Protein AF-A0A2D7REJ8-F1 (afdb_monomer_lite)

Radius of gyration: 21.19 Å; chains: 1; bounding box: 61×36×65 Å

Foldseek 3Di:
DDPPDFDDQKDKAWFLQFDWDQDPVGDIAAEGESADNDCVLDDPVQWDQDPPHSYIYGVLVVVLQVQWDWDFDDDVPTGTIIMTGHPDGDPVSVVSVVVNVVSVVVSVVVSVVVPPVVVVVVVVVVVVVVVVPPPPDDDD

pLDDT: mean 82.46, std 16.21, range [37.06, 96.88]

Secondary structure (DSSP, 8-state):
---PPPPPSEEEEE-S---EEE-TTS-EEEEE-SS-SSGGGS-GGGEEEPTTSSEEEEHHHHHHHTTSEEEEEEETTEEEEEEEE----HHHHHHHHHHHHHHHHHHHHHHHHT--HHHHHHHHHHHHHHTTSSSS----

Structure (mmCIF, N/CA/C/O backbone):
data_AF-A0A2D7REJ8-F1
#
_entry.id   AF-A0A2D7REJ8-F1
#
loop_
_atom_site.group_PDB
_atom_site.id
_atom_site.type_symbol
_atom_site.label_atom_id
_atom_site.label_alt_id
_atom_site.label_comp_id
_atom_site.label_asym_id
_atom_site.label_entity_id
_atom_site.label_seq_id
_atom_site.pdbx_PDB_ins_code
_atom_site.Cartn_x
_atom_site.Cartn_y
_atom_site.Cartn_z
_atom_site.occupancy
_atom_site.B_iso_or_equiv
_atom_site.auth_seq_id
_atom_site.auth_comp_id
_atom_site.auth_asym_id
_atom_site.auth_atom_id
_atom_site.pdbx_PDB_model_num
ATOM 1 N N . MET A 1 1 ? -9.411 22.015 28.332 1.00 40.06 1 MET A N 1
ATOM 2 C CA . MET A 1 1 ? -9.776 20.655 27.881 1.00 40.06 1 MET A CA 1
ATOM 3 C C . MET A 1 1 ? -9.485 20.575 26.395 1.00 40.06 1 MET A C 1
ATOM 5 O O . MET A 1 1 ? -10.169 21.226 25.615 1.00 40.06 1 MET A O 1
ATOM 9 N N . SER A 1 2 ? -8.405 19.897 26.018 1.00 43.91 2 SER A N 1
ATOM 10 C CA . SER A 1 2 ? -8.043 19.696 24.614 1.00 43.91 2 SER A CA 1
ATOM 11 C C . SER A 1 2 ? -9.043 18.721 24.000 1.00 43.91 2 SER A C 1
ATOM 13 O O . SER A 1 2 ? -9.257 17.651 24.559 1.00 43.91 2 SER A O 1
ATOM 15 N N . LYS A 1 3 ? -9.697 19.099 22.898 1.00 48.62 3 LYS A N 1
ATOM 16 C CA . LYS A 1 3 ? -10.532 18.170 22.131 1.00 48.62 3 LYS A CA 1
ATOM 17 C C . LYS A 1 3 ? -9.603 17.095 21.569 1.00 48.62 3 LYS A C 1
ATOM 19 O O . LYS A 1 3 ? -8.799 17.404 20.692 1.00 48.62 3 LYS A O 1
ATOM 24 N N . GLU A 1 4 ? -9.663 15.878 22.100 1.00 56.25 4 GLU A N 1
ATOM 25 C CA . GLU A 1 4 ? -9.011 14.740 21.457 1.00 56.25 4 GLU A CA 1
ATOM 26 C C . GLU A 1 4 ? -9.648 14.574 20.077 1.00 56.25 4 GLU A C 1
ATOM 28 O O . GLU A 1 4 ? -10.864 14.424 19.942 1.00 56.25 4 GLU A O 1
ATOM 33 N N . ALA A 1 5 ? -8.836 14.738 19.035 1.00 63.72 5 ALA A N 1
ATOM 34 C CA . ALA A 1 5 ? -9.297 14.611 17.666 1.00 63.72 5 ALA A CA 1
ATOM 35 C C . ALA A 1 5 ? -9.669 13.146 17.421 1.00 63.72 5 ALA A C 1
ATOM 37 O O . ALA A 1 5 ? -8.807 12.269 17.479 1.00 63.72 5 ALA A O 1
ATOM 38 N N . VAL A 1 6 ? -10.949 12.890 17.150 1.00 66.75 6 VAL A N 1
ATOM 39 C CA . VAL A 1 6 ? -11.415 11.563 16.743 1.00 66.75 6 VAL A CA 1
ATOM 40 C C . VAL A 1 6 ? -10.747 11.226 15.405 1.00 66.75 6 VAL A C 1
ATOM 42 O O . VAL A 1 6 ? -10.819 12.040 14.476 1.00 66.75 6 VAL A O 1
ATOM 45 N N . PRO A 1 7 ? -10.060 10.077 15.286 1.00 73.88 7 PRO A N 1
ATOM 46 C CA . PRO A 1 7 ? -9.410 9.703 14.040 1.00 73.88 7 PRO A CA 1
ATOM 47 C C . PRO A 1 7 ? -10.451 9.482 12.931 1.00 73.88 7 PRO A C 1
ATOM 49 O O . PRO A 1 7 ? -11.569 9.044 13.210 1.00 73.88 7 PRO A O 1
ATOM 52 N N . PRO A 1 8 ? -10.108 9.776 11.666 1.00 82.88 8 PRO A N 1
ATOM 53 C CA . PRO A 1 8 ? -11.043 9.616 10.562 1.00 82.88 8 PRO A CA 1
ATOM 54 C C . PRO A 1 8 ? -11.401 8.137 10.358 1.00 82.88 8 PRO A C 1
ATOM 56 O O . PRO A 1 8 ? -10.579 7.247 10.571 1.00 82.88 8 PRO A O 1
ATOM 59 N N . SER A 1 9 ? -12.619 7.864 9.891 1.00 85.81 9 SER A N 1
ATOM 60 C CA . SER A 1 9 ? -13.070 6.504 9.553 1.00 85.81 9 SER A CA 1
ATOM 61 C C . SER A 1 9 ? -12.416 5.950 8.282 1.00 85.81 9 SER A C 1
ATOM 63 O O . SER A 1 9 ? -12.430 4.742 8.046 1.00 85.81 9 SER A O 1
ATOM 65 N N . SER A 1 10 ? -11.818 6.820 7.463 1.00 91.88 10 SER A N 1
ATOM 66 C CA . SER A 1 10 ? -11.101 6.430 6.252 1.00 91.88 10 SER A CA 1
ATOM 67 C C . SER A 1 10 ? -9.901 7.328 5.975 1.00 91.88 10 SER A C 1
ATOM 69 O O . SER A 1 10 ? -9.880 8.499 6.361 1.00 91.88 10 SER A O 1
ATOM 71 N N . ILE A 1 11 ? -8.909 6.778 5.275 1.00 93.19 11 ILE A N 1
ATOM 72 C CA . ILE A 1 11 ? -7.748 7.519 4.781 1.00 93.19 11 ILE A CA 1
ATOM 73 C C . ILE A 1 11 ? -7.508 7.202 3.305 1.00 93.19 11 ILE A C 1
ATOM 75 O O . ILE A 1 11 ? -7.728 6.080 2.850 1.00 93.19 11 ILE A O 1
ATOM 79 N N . LEU A 1 12 ? -7.041 8.201 2.555 1.00 95.56 12 LEU A N 1
ATOM 80 C CA . LEU A 1 12 ? -6.678 8.058 1.149 1.00 95.56 12 LEU A CA 1
ATOM 81 C C . LEU A 1 12 ? -5.159 7.953 1.012 1.00 95.56 12 LEU A C 1
ATOM 83 O O . LEU A 1 12 ? -4.420 8.834 1.454 1.00 95.56 12 LEU A O 1
ATOM 87 N N . ILE A 1 13 ? -4.698 6.881 0.382 1.00 95.69 13 ILE A N 1
ATOM 88 C CA . ILE A 1 13 ? -3.285 6.550 0.232 1.00 95.69 13 ILE A CA 1
ATOM 89 C C . ILE A 1 13 ? -2.887 6.732 -1.235 1.00 95.69 13 ILE A C 1
ATOM 91 O O . ILE A 1 13 ? -3.466 6.083 -2.106 1.00 95.69 13 ILE A O 1
ATOM 95 N N . PRO A 1 14 ? -1.898 7.586 -1.545 1.00 96.19 14 PRO A N 1
ATOM 96 C CA . PRO A 1 14 ? -1.413 7.738 -2.908 1.00 96.19 14 PRO A CA 1
ATOM 97 C C . PRO A 1 14 ? -0.556 6.541 -3.327 1.00 96.19 14 PRO A C 1
ATOM 99 O O . PRO A 1 14 ? 0.290 6.065 -2.568 1.00 96.19 14 PRO A O 1
ATOM 102 N N . ASN A 1 15 ? -0.722 6.114 -4.575 1.00 96.00 15 ASN A N 1
ATOM 103 C CA . ASN A 1 15 ? 0.125 5.112 -5.194 1.00 96.00 15 ASN A CA 1
ATOM 104 C C . ASN A 1 15 ? 1.509 5.699 -5.506 1.00 96.00 15 ASN A C 1
ATOM 106 O O . ASN A 1 15 ? 1.647 6.646 -6.294 1.00 96.00 15 ASN A O 1
ATOM 110 N N . LYS A 1 16 ? 2.550 5.116 -4.915 1.00 94.00 16 LYS A N 1
ATOM 111 C CA . LYS A 1 16 ? 3.947 5.429 -5.232 1.00 94.00 16 LYS A CA 1
ATOM 112 C C . LYS A 1 16 ? 4.496 4.600 -6.387 1.00 94.00 16 LYS A C 1
ATOM 114 O O . LYS A 1 16 ? 5.382 5.084 -7.090 1.00 94.00 16 LYS A O 1
ATOM 119 N N . ALA A 1 17 ? 3.959 3.405 -6.605 1.00 89.56 17 ALA A N 1
ATOM 120 C CA . ALA A 1 17 ? 4.336 2.496 -7.678 1.00 89.56 17 ALA A CA 1
ATOM 121 C C . ALA A 1 17 ? 3.516 2.799 -8.942 1.00 89.56 17 ALA A C 1
ATOM 123 O O . ALA A 1 17 ? 2.592 2.082 -9.301 1.00 89.56 17 ALA A O 1
ATOM 124 N N . LYS A 1 18 ? 3.833 3.902 -9.627 1.00 86.31 18 LYS A N 1
ATOM 125 C CA . LYS A 1 18 ? 3.091 4.358 -10.819 1.00 86.31 18 LYS A CA 1
ATOM 126 C C . LYS A 1 18 ? 3.527 3.640 -12.105 1.00 86.31 18 LYS A C 1
ATOM 128 O O . LYS A 1 18 ? 3.840 4.296 -13.098 1.00 86.31 18 LYS A O 1
ATOM 133 N N . PHE A 1 19 ? 3.582 2.313 -12.085 1.00 87.06 19 PHE A N 1
ATOM 134 C CA . PHE A 1 19 ? 3.960 1.487 -13.234 1.00 87.06 19 PHE A CA 1
ATOM 135 C C . PHE A 1 19 ? 3.033 0.275 -13.375 1.00 87.06 19 PHE A C 1
ATOM 137 O O . PHE A 1 19 ? 2.297 -0.074 -12.454 1.00 87.06 19 PHE A O 1
ATOM 144 N N . LYS A 1 20 ? 3.068 -0.351 -14.553 1.00 90.38 20 LYS A N 1
ATOM 145 C CA . LYS A 1 20 ? 2.385 -1.616 -14.832 1.00 90.38 20 LYS A CA 1
ATOM 146 C C . LYS A 1 20 ? 3.426 -2.702 -15.067 1.00 90.38 20 LYS A C 1
ATOM 148 O O . LYS A 1 20 ? 4.489 -2.422 -15.622 1.00 90.38 20 LYS A O 1
ATOM 153 N N . LEU A 1 21 ? 3.115 -3.924 -14.665 1.00 88.56 21 LEU A N 1
ATOM 154 C CA . LEU A 1 21 ? 3.923 -5.104 -14.940 1.00 88.56 21 LEU A CA 1
ATOM 155 C C . LEU A 1 21 ? 3.284 -5.898 -16.068 1.00 88.56 21 LEU A C 1
ATOM 157 O O . LEU A 1 21 ? 2.069 -6.081 -16.098 1.00 88.56 21 LEU A O 1
ATOM 161 N N . LYS A 1 22 ? 4.113 -6.368 -16.995 1.00 90.31 22 LYS A N 1
ATOM 162 C CA . LYS A 1 22 ? 3.700 -7.317 -18.019 1.00 90.31 22 LYS A CA 1
ATOM 163 C C . LYS A 1 22 ? 4.258 -8.681 -17.649 1.00 90.31 22 LYS A C 1
ATOM 165 O O . LYS A 1 22 ? 5.470 -8.834 -17.529 1.00 90.31 22 LYS A O 1
ATOM 170 N N . THR A 1 23 ? 3.381 -9.647 -17.444 1.00 87.00 23 THR A N 1
ATOM 171 C CA . THR A 1 23 ? 3.757 -11.031 -17.159 1.00 87.00 23 THR A CA 1
ATOM 172 C C . THR A 1 23 ? 4.172 -11.749 -18.445 1.00 87.00 23 THR A C 1
ATOM 174 O O . THR A 1 23 ? 3.884 -11.300 -19.560 1.00 87.00 23 THR A O 1
ATOM 177 N N . SER A 1 24 ? 4.868 -12.877 -18.301 1.00 87.94 24 SER A N 1
ATOM 178 C CA . SER A 1 24 ? 5.357 -13.687 -19.427 1.00 87.94 24 SER A CA 1
ATOM 179 C C . SER A 1 24 ? 4.235 -14.247 -20.309 1.00 87.94 24 SER A C 1
ATOM 181 O O . SER A 1 24 ? 4.430 -14.439 -21.505 1.00 87.94 24 SER A O 1
ATOM 183 N N . ASP A 1 25 ? 3.045 -14.441 -19.747 1.00 91.38 25 ASP A N 1
ATOM 184 C CA . ASP A 1 25 ? 1.822 -14.857 -20.440 1.00 91.38 25 ASP A CA 1
ATOM 185 C C . ASP A 1 25 ? 1.016 -13.674 -21.027 1.00 91.38 25 ASP A C 1
ATOM 187 O O . ASP A 1 25 ? -0.155 -13.820 -21.372 1.00 91.38 25 ASP A O 1
ATOM 191 N N . ASN A 1 26 ? 1.647 -12.502 -21.188 1.00 89.06 26 ASN A N 1
ATOM 192 C CA . ASN A 1 26 ? 1.086 -11.276 -21.770 1.00 89.06 26 ASN A CA 1
ATOM 193 C C . ASN A 1 26 ? -0.054 -10.602 -20.981 1.00 89.06 26 ASN A C 1
ATOM 195 O O . ASN A 1 26 ? -0.693 -9.689 -21.516 1.00 89.06 26 ASN A O 1
ATOM 199 N N . HIS A 1 27 ? -0.284 -10.947 -19.714 1.00 89.12 27 HIS A N 1
ATOM 200 C CA . HIS A 1 27 ? -1.170 -10.145 -18.873 1.00 89.12 27 HIS A CA 1
ATOM 201 C C . HIS A 1 27 ? -0.490 -8.849 -18.427 1.00 89.12 27 HIS A C 1
ATOM 203 O O . HIS A 1 27 ? 0.708 -8.791 -18.163 1.00 89.12 27 HIS A O 1
ATOM 209 N N . VAL A 1 28 ? -1.283 -7.782 -18.347 1.00 91.19 28 VAL A N 1
ATOM 210 C CA . VAL A 1 28 ? -0.852 -6.501 -17.786 1.00 91.19 28 VAL A CA 1
ATOM 211 C C . VAL A 1 28 ? -1.496 -6.345 -16.417 1.00 91.19 28 VAL A C 1
ATOM 213 O O . VAL A 1 28 ? -2.720 -6.440 -16.290 1.00 91.19 28 VAL A O 1
ATOM 216 N N . LEU A 1 29 ? -0.657 -6.124 -15.413 1.00 92.31 29 LEU A N 1
ATOM 217 C CA . LEU A 1 29 ? -1.029 -5.928 -14.021 1.00 92.31 29 LEU A CA 1
ATOM 218 C C . LEU A 1 29 ? -0.697 -4.493 -13.620 1.00 92.31 29 LEU A C 1
ATOM 220 O O . LEU A 1 29 ? 0.406 -4.004 -13.871 1.00 92.31 29 LEU A O 1
ATOM 224 N N . ASP A 1 30 ? -1.646 -3.815 -12.992 1.00 94.25 30 ASP A N 1
ATOM 225 C CA . ASP A 1 30 ? -1.382 -2.556 -12.311 1.00 94.25 30 ASP A CA 1
ATOM 226 C C . ASP A 1 30 ? -0.665 -2.829 -10.991 1.00 94.25 30 ASP A C 1
ATOM 228 O O . ASP A 1 30 ? -0.856 -3.873 -10.368 1.00 94.25 30 ASP A O 1
ATOM 232 N N . VAL A 1 31 ? 0.178 -1.898 -10.561 1.00 94.75 31 VAL A N 1
ATOM 233 C CA . VAL A 1 31 ? 0.923 -2.039 -9.311 1.00 94.75 31 VAL A CA 1
ATOM 234 C C . VAL A 1 31 ? 0.515 -0.939 -8.352 1.00 94.75 31 VAL A C 1
ATOM 236 O O . VAL A 1 31 ? 0.389 0.222 -8.739 1.00 94.75 31 VAL A O 1
ATOM 239 N N . PHE A 1 32 ? 0.303 -1.303 -7.093 1.00 95.88 32 PHE A N 1
ATOM 240 C CA . PHE A 1 32 ? 0.036 -0.368 -6.018 1.00 95.88 32 PHE A CA 1
ATOM 241 C C . PHE A 1 32 ? 1.041 -0.548 -4.890 1.00 95.88 32 PHE A C 1
ATOM 243 O O . PHE A 1 32 ? 1.266 -1.652 -4.404 1.00 95.88 32 PHE A O 1
ATOM 250 N N . SER A 1 33 ? 1.612 0.561 -4.432 1.00 95.75 33 SER A N 1
ATOM 251 C CA . SER A 1 33 ? 2.417 0.571 -3.218 1.00 95.75 33 SER A CA 1
ATOM 252 C C . SER A 1 33 ? 2.287 1.896 -2.487 1.00 95.75 33 SER A C 1
ATOM 254 O O . SER A 1 33 ? 2.448 2.965 -3.082 1.00 95.75 33 SER A O 1
ATOM 256 N N . ALA A 1 34 ? 2.053 1.837 -1.178 1.00 94.75 34 ALA A N 1
ATOM 257 C CA . ALA A 1 34 ? 2.094 3.003 -0.299 1.00 94.75 34 ALA A CA 1
ATOM 258 C C . ALA A 1 34 ? 3.539 3.437 0.024 1.00 94.75 34 ALA A C 1
ATOM 260 O O . ALA A 1 34 ? 3.804 4.589 0.405 1.00 94.75 34 ALA A O 1
ATOM 261 N N . PHE A 1 35 ? 4.500 2.522 -0.120 1.00 93.25 35 PHE A N 1
ATOM 262 C CA . PHE A 1 35 ? 5.863 2.683 0.382 1.00 93.25 35 PHE A CA 1
ATOM 263 C C . PHE A 1 35 ? 6.895 2.785 -0.734 1.00 93.25 35 PHE A C 1
ATOM 265 O O . PHE A 1 35 ? 7.696 3.727 -0.732 1.00 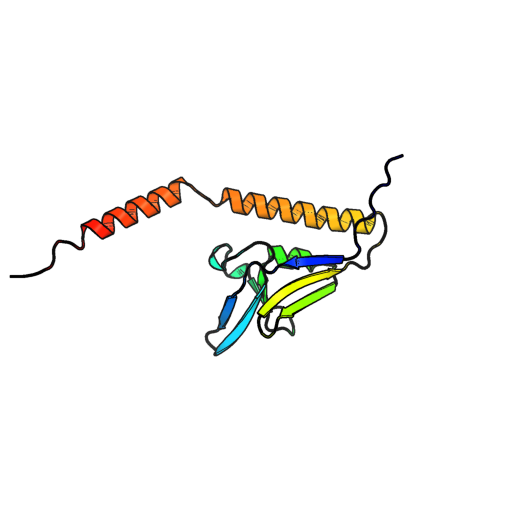93.25 35 PHE A O 1
ATOM 272 N N . TYR A 1 36 ? 6.832 1.883 -1.704 1.00 91.88 36 TYR A N 1
ATOM 273 C CA . TYR A 1 36 ? 7.868 1.654 -2.699 1.00 91.88 36 TYR A CA 1
ATOM 274 C C . TYR A 1 36 ? 7.531 2.319 -4.029 1.00 91.88 36 TYR A C 1
ATOM 276 O O . TYR A 1 36 ? 6.386 2.354 -4.470 1.00 91.88 36 TYR A O 1
ATOM 284 N N . LYS A 1 37 ? 8.554 2.870 -4.683 1.00 90.31 37 LYS A N 1
ATOM 285 C CA . LYS A 1 37 ? 8.417 3.464 -6.022 1.00 90.31 37 LYS A CA 1
ATOM 286 C C . LYS A 1 37 ? 8.784 2.487 -7.136 1.00 90.31 37 LYS A C 1
ATOM 288 O O . LYS A 1 37 ? 8.387 2.702 -8.274 1.00 90.31 37 LYS A O 1
ATOM 293 N N . HIS A 1 38 ? 9.554 1.449 -6.814 1.00 85.25 38 HIS A N 1
ATOM 294 C CA . HIS A 1 38 ? 10.132 0.517 -7.774 1.00 85.25 38 HIS A CA 1
ATOM 295 C C . HIS A 1 38 ? 10.091 -0.913 -7.209 1.00 85.25 38 HIS A C 1
ATOM 297 O O . HIS A 1 38 ? 10.312 -1.068 -6.004 1.00 85.25 38 HIS A O 1
ATOM 303 N N . PRO A 1 39 ? 9.836 -1.950 -8.031 1.00 81.88 39 PRO A N 1
ATOM 304 C CA . PRO A 1 39 ? 9.630 -3.312 -7.540 1.00 81.88 39 PRO A CA 1
ATOM 305 C C . PRO A 1 39 ? 10.876 -3.907 -6.883 1.00 81.88 39 PRO A C 1
ATOM 307 O O . PRO A 1 39 ? 10.755 -4.563 -5.860 1.00 81.88 39 PRO A O 1
ATOM 310 N N . ALA A 1 40 ? 12.068 -3.566 -7.384 1.00 83.06 40 ALA A N 1
ATOM 311 C CA . ALA A 1 40 ? 13.353 -4.008 -6.829 1.00 83.06 40 ALA A CA 1
ATOM 312 C C . ALA A 1 40 ? 13.674 -3.476 -5.412 1.00 83.06 40 ALA A C 1
ATOM 314 O O . ALA A 1 40 ? 14.720 -3.795 -4.858 1.00 83.06 40 ALA A O 1
ATOM 315 N N . MET A 1 41 ? 12.823 -2.623 -4.827 1.00 83.44 41 MET A N 1
ATOM 316 C CA . MET A 1 41 ? 13.012 -2.127 -3.455 1.00 83.44 41 MET A CA 1
ATOM 317 C C . MET A 1 41 ? 12.569 -3.128 -2.380 1.00 83.44 41 MET A C 1
ATOM 319 O O . MET A 1 41 ? 12.774 -2.881 -1.191 1.00 83.44 41 MET A O 1
ATOM 323 N N . ILE A 1 42 ? 11.925 -4.216 -2.789 1.00 84.94 42 ILE A N 1
ATOM 324 C CA . ILE A 1 42 ? 11.520 -5.330 -1.942 1.00 84.94 42 ILE A CA 1
ATOM 325 C C . ILE A 1 42 ? 11.776 -6.631 -2.709 1.00 84.94 42 ILE A C 1
ATOM 327 O O . ILE A 1 42 ? 11.924 -6.618 -3.930 1.00 84.94 42 ILE A O 1
ATOM 331 N N . ASN A 1 43 ? 11.856 -7.748 -1.991 1.00 83.75 43 ASN A N 1
ATOM 332 C CA . ASN A 1 43 ? 12.008 -9.063 -2.606 1.00 83.75 43 ASN A CA 1
ATOM 333 C C . ASN A 1 43 ? 10.818 -9.385 -3.520 1.00 83.75 43 ASN A C 1
ATOM 335 O O . ASN A 1 43 ? 9.703 -8.919 -3.276 1.00 83.75 43 ASN A O 1
ATOM 339 N N . GLU A 1 44 ? 11.047 -10.219 -4.534 1.00 79.69 44 GLU A N 1
ATOM 340 C CA . GLU A 1 44 ? 10.021 -10.619 -5.508 1.00 79.69 44 GLU A CA 1
ATOM 341 C C . GLU A 1 44 ? 8.805 -11.271 -4.830 1.00 79.69 44 GLU A C 1
ATOM 343 O O . GLU A 1 44 ? 7.673 -10.861 -5.082 1.00 79.69 44 GLU A O 1
ATOM 348 N N . ASP A 1 45 ? 9.042 -12.163 -3.863 1.00 86.88 45 ASP A N 1
ATOM 349 C CA . ASP A 1 45 ? 8.000 -12.800 -3.037 1.00 86.88 45 ASP A CA 1
ATOM 350 C C . ASP A 1 45 ? 7.242 -11.813 -2.130 1.00 86.88 45 ASP A C 1
ATOM 352 O O . ASP A 1 45 ? 6.239 -12.153 -1.504 1.00 86.88 45 ASP A O 1
ATOM 356 N N . GLY A 1 46 ? 7.729 -10.575 -2.030 1.00 89.12 46 GLY A N 1
ATOM 357 C CA . GLY A 1 46 ? 7.093 -9.489 -1.297 1.00 89.12 46 GLY A CA 1
ATOM 358 C C . GLY A 1 46 ? 5.916 -8.858 -2.035 1.00 89.12 46 GLY A C 1
ATOM 359 O O . GLY A 1 46 ? 5.350 -7.899 -1.515 1.00 89.12 46 GLY A O 1
ATOM 360 N N . TRP A 1 47 ? 5.549 -9.350 -3.220 1.00 91.88 47 TRP A N 1
ATOM 361 C CA . TRP A 1 47 ? 4.415 -8.857 -3.992 1.00 91.88 47 TRP A CA 1
ATOM 362 C C . TRP A 1 47 ? 3.273 -9.870 -4.053 1.00 91.88 47 TRP A C 1
ATOM 364 O O . TRP A 1 47 ? 3.458 -11.031 -4.406 1.00 91.88 47 TRP A O 1
ATOM 374 N N . THR A 1 48 ? 2.058 -9.392 -3.804 1.00 93.56 48 THR A N 1
ATOM 375 C CA . THR A 1 48 ? 0.839 -10.202 -3.787 1.00 93.56 48 THR A CA 1
ATOM 376 C C . THR A 1 48 ? -0.142 -9.702 -4.839 1.00 93.56 48 THR A C 1
ATOM 378 O O . THR A 1 48 ? -0.451 -8.512 -4.903 1.00 93.56 48 THR A O 1
ATOM 381 N N . LEU A 1 49 ? -0.673 -10.611 -5.659 1.00 93.25 49 LEU A N 1
ATOM 382 C CA . LEU A 1 49 ? -1.775 -10.309 -6.573 1.00 93.25 49 LEU A CA 1
ATOM 383 C C . LEU A 1 49 ? -3.107 -10.280 -5.808 1.00 93.25 49 LEU A C 1
ATOM 385 O O . LEU A 1 49 ? -3.484 -11.259 -5.162 1.00 93.25 49 LEU A O 1
ATOM 389 N N . MET A 1 50 ? -3.843 -9.174 -5.905 1.00 91.69 50 MET A N 1
ATOM 390 C CA . MET A 1 50 ? -5.149 -9.020 -5.262 1.00 91.69 50 MET A CA 1
ATOM 391 C C . MET A 1 50 ? -6.197 -9.940 -5.895 1.00 91.69 50 MET A C 1
ATOM 393 O O . MET A 1 50 ? -6.378 -9.976 -7.112 1.00 91.69 50 MET A O 1
ATOM 397 N N . LYS A 1 51 ? -6.946 -10.671 -5.066 1.00 84.12 51 LYS A N 1
ATOM 398 C CA . LYS A 1 51 ? -7.976 -11.597 -5.553 1.00 84.12 51 LYS A CA 1
ATOM 399 C C . LYS A 1 51 ? -9.072 -10.844 -6.312 1.00 84.12 51 LYS A C 1
ATOM 401 O O . LYS A 1 51 ? -9.652 -9.895 -5.797 1.00 84.12 51 LYS A O 1
ATOM 406 N N . GLY A 1 52 ? -9.380 -11.304 -7.525 1.00 84.31 52 GLY A N 1
ATOM 407 C CA . GLY A 1 52 ? -10.420 -10.707 -8.372 1.00 84.31 52 GLY A CA 1
ATOM 408 C C . GLY A 1 52 ? -10.014 -9.390 -9.040 1.00 84.31 52 GLY A C 1
ATOM 409 O O . GLY A 1 52 ? -10.839 -8.785 -9.720 1.00 84.31 52 GLY A O 1
ATOM 410 N N . MET A 1 53 ? -8.760 -8.954 -8.888 1.00 87.00 53 MET A N 1
ATOM 411 C CA . MET A 1 53 ? -8.248 -7.719 -9.474 1.00 87.00 53 MET A CA 1
ATOM 412 C C . MET A 1 53 ? -6.906 -7.958 -10.165 1.00 87.00 53 MET A C 1
ATOM 414 O O . MET A 1 53 ? -6.082 -8.742 -9.710 1.00 87.00 53 MET A O 1
ATOM 418 N N . LYS A 1 54 ? -6.637 -7.226 -11.247 1.00 91.31 54 LYS A N 1
ATOM 419 C CA . LYS A 1 54 ? -5.320 -7.219 -11.905 1.00 91.31 54 LYS A CA 1
ATOM 420 C C . LYS A 1 54 ? -4.373 -6.218 -11.234 1.00 91.31 54 LYS A C 1
ATOM 422 O O . LYS A 1 54 ? -3.758 -5.407 -11.916 1.00 91.31 54 LYS A O 1
ATOM 427 N N . VAL A 1 55 ? -4.314 -6.236 -9.899 1.00 94.00 55 VAL A N 1
ATOM 428 C CA . VAL A 1 55 ? -3.507 -5.301 -9.100 1.00 94.00 55 VAL A CA 1
ATOM 429 C C . VAL A 1 55 ? -2.535 -6.074 -8.217 1.00 94.00 55 VAL A C 1
ATOM 431 O O . VAL A 1 55 ? -2.960 -6.865 -7.377 1.00 94.00 55 VAL A O 1
ATOM 434 N N . MET A 1 56 ? -1.239 -5.831 -8.395 1.00 94.25 56 MET A N 1
ATOM 435 C CA . MET A 1 56 ? -0.183 -6.313 -7.509 1.00 94.25 56 MET A CA 1
ATOM 436 C C . MET A 1 56 ? 0.112 -5.295 -6.415 1.00 94.25 56 MET A C 1
ATOM 438 O O . MET A 1 56 ? 0.205 -4.097 -6.680 1.00 94.25 56 MET A O 1
ATOM 442 N N . VAL A 1 57 ? 0.285 -5.777 -5.192 1.00 95.31 57 VAL A N 1
ATOM 443 C CA . VAL A 1 57 ? 0.465 -4.949 -3.999 1.00 95.31 57 VAL A CA 1
A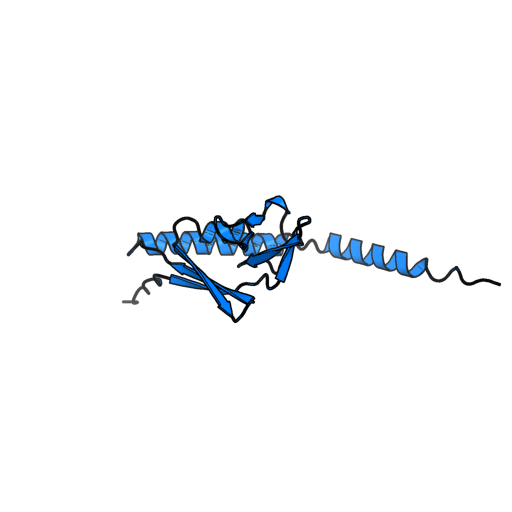TOM 444 C C . VAL A 1 57 ? 1.609 -5.510 -3.172 1.00 95.31 57 VAL A C 1
ATOM 446 O O . VAL A 1 57 ? 1.698 -6.722 -2.989 1.00 95.31 57 VAL A O 1
ATOM 449 N N . ASP A 1 58 ? 2.489 -4.649 -2.671 1.00 94.94 58 ASP A N 1
ATOM 450 C CA . ASP A 1 58 ? 3.567 -5.096 -1.791 1.00 94.94 58 ASP A CA 1
ATOM 451 C C . ASP A 1 58 ? 3.036 -5.532 -0.415 1.00 94.94 58 ASP A C 1
ATOM 453 O O . ASP A 1 58 ? 2.042 -5.004 0.090 1.00 94.94 58 ASP A O 1
ATOM 457 N N . VAL A 1 59 ? 3.733 -6.470 0.219 1.00 94.75 59 VAL A N 1
ATOM 458 C CA . VAL A 1 59 ? 3.373 -7.065 1.513 1.00 94.75 59 VAL A CA 1
ATOM 459 C C . VAL A 1 59 ? 3.220 -6.030 2.632 1.00 94.75 59 VAL A C 1
ATOM 461 O O . VAL A 1 59 ? 2.358 -6.177 3.499 1.00 94.75 59 VAL A O 1
ATOM 464 N N . ASP A 1 60 ? 4.003 -4.949 2.615 1.00 94.62 60 ASP A N 1
ATOM 465 C CA . ASP A 1 60 ? 3.911 -3.913 3.641 1.00 94.62 60 ASP A CA 1
ATOM 466 C C . ASP A 1 60 ? 2.645 -3.065 3.473 1.00 94.62 60 ASP A C 1
ATOM 468 O O . ASP A 1 60 ? 2.035 -2.679 4.472 1.00 94.62 60 ASP A O 1
ATOM 472 N N . THR A 1 61 ? 2.221 -2.809 2.235 1.00 95.44 61 THR A N 1
ATOM 473 C CA . THR A 1 61 ? 0.934 -2.178 1.920 1.00 95.44 61 THR A CA 1
ATOM 474 C C . THR A 1 61 ? -0.236 -3.131 2.165 1.00 95.44 61 THR A C 1
ATOM 476 O O . THR A 1 61 ? -1.273 -2.685 2.649 1.00 95.44 61 THR A O 1
ATOM 479 N N . MET A 1 62 ? -0.082 -4.436 1.922 1.00 95.31 62 MET A N 1
ATOM 480 C CA . MET A 1 62 ? -1.116 -5.439 2.227 1.00 95.31 62 MET A CA 1
ATOM 481 C C . MET A 1 62 ? -1.521 -5.432 3.705 1.00 95.31 62 MET A C 1
ATOM 483 O O . MET A 1 62 ? -2.700 -5.589 4.015 1.00 95.31 62 MET A O 1
ATOM 487 N N . PHE A 1 63 ? -0.584 -5.141 4.611 1.00 95.19 63 PHE A N 1
ATOM 488 C CA . PHE A 1 63 ? -0.876 -4.971 6.038 1.00 95.19 63 PHE A CA 1
ATOM 489 C C . PHE A 1 63 ? -1.913 -3.870 6.318 1.00 95.19 63 PHE A C 1
ATOM 491 O O . PHE A 1 63 ? -2.626 -3.918 7.316 1.00 95.19 63 PHE A O 1
ATOM 498 N N . PHE A 1 64 ? -2.017 -2.859 5.451 1.00 93.69 64 PHE A N 1
ATOM 499 C CA . PHE A 1 64 ? -3.045 -1.826 5.574 1.00 93.69 64 PHE A CA 1
ATOM 500 C C . PHE A 1 64 ? -4.427 -2.310 5.153 1.00 93.69 64 PHE A C 1
ATOM 502 O O . PHE A 1 64 ? -5.420 -1.725 5.573 1.00 93.69 64 PHE A O 1
ATOM 509 N N . PHE A 1 65 ? -4.512 -3.347 4.328 1.00 93.62 65 PHE A N 1
ATOM 510 C CA . PHE A 1 65 ? -5.786 -3.888 3.860 1.00 93.62 65 PHE A CA 1
ATOM 511 C C . PHE A 1 65 ? -6.358 -4.901 4.857 1.00 93.62 65 PHE A C 1
ATOM 513 O O . PHE A 1 65 ? -7.567 -5.117 4.898 1.00 93.62 65 PHE A O 1
ATOM 520 N N . GLU A 1 66 ? -5.517 -5.474 5.722 1.00 90.81 66 GLU A N 1
ATOM 521 C CA . GLU A 1 66 ? -5.956 -6.346 6.809 1.00 90.81 66 GLU A CA 1
ATOM 522 C C . GLU A 1 66 ? -6.914 -5.613 7.761 1.00 90.81 66 GLU A C 1
ATOM 524 O O . GLU A 1 66 ? -6.541 -4.685 8.483 1.00 90.81 66 GLU A O 1
ATOM 529 N N . GLY A 1 67 ? -8.176 -6.047 7.771 1.00 87.31 67 GLY A N 1
ATOM 530 C CA . GLY A 1 67 ? -9.214 -5.459 8.618 1.00 87.31 67 GLY A CA 1
ATOM 531 C C . GLY A 1 67 ? -9.746 -4.105 8.136 1.00 87.31 67 GLY A C 1
ATOM 532 O O . GLY A 1 67 ? -10.458 -3.448 8.893 1.00 87.31 67 GLY A O 1
ATOM 533 N N . ASN A 1 68 ? -9.436 -3.692 6.901 1.00 93.25 68 ASN A N 1
ATOM 534 C CA . ASN A 1 68 ? -10.022 -2.510 6.268 1.00 93.25 68 ASN A CA 1
ATOM 535 C C . ASN A 1 68 ? -10.729 -2.866 4.958 1.00 93.25 68 ASN A C 1
ATOM 537 O O . ASN A 1 68 ? -10.298 -3.733 4.198 1.00 93.25 68 ASN A O 1
ATOM 541 N N . GLU A 1 69 ? -11.790 -2.131 4.655 1.00 94.00 69 GLU A N 1
ATOM 542 C CA .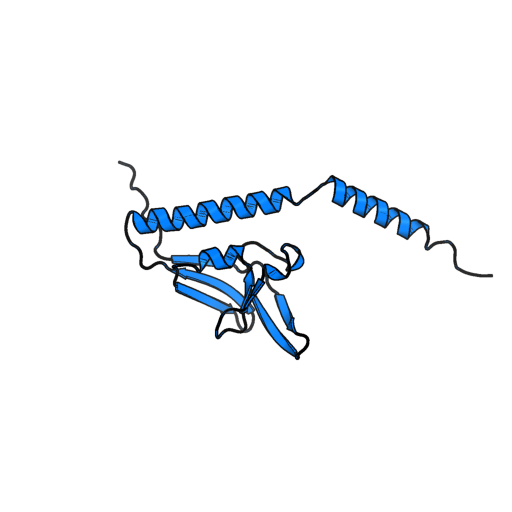 GLU A 1 69 ? -12.351 -2.095 3.308 1.00 94.00 69 GLU A CA 1
ATOM 543 C C . GLU A 1 69 ? -11.453 -1.246 2.414 1.00 94.00 69 GLU A C 1
ATOM 545 O O . GLU A 1 69 ? -10.965 -0.196 2.832 1.00 94.00 69 GLU A O 1
ATOM 550 N N . THR A 1 70 ? -11.212 -1.724 1.196 1.00 94.38 70 THR A N 1
ATOM 551 C CA . THR A 1 70 ? -10.190 -1.190 0.292 1.00 94.38 70 THR A CA 1
ATOM 552 C C . THR A 1 70 ? -10.832 -0.823 -1.042 1.00 94.38 70 THR A C 1
ATOM 554 O O . THR A 1 70 ? -11.432 -1.675 -1.695 1.00 94.38 70 THR A O 1
ATOM 557 N N . GLU A 1 71 ? -10.687 0.432 -1.461 1.00 95.38 71 GLU A N 1
ATOM 558 C CA . GLU A 1 71 ? -11.229 0.964 -2.715 1.00 95.38 71 GLU A CA 1
ATOM 559 C C . GLU A 1 71 ? -10.113 1.626 -3.530 1.00 95.38 71 GLU A C 1
ATOM 561 O O . GLU A 1 71 ? -9.539 2.640 -3.128 1.00 95.38 71 GLU A O 1
ATOM 566 N N . PHE A 1 72 ? -9.799 1.069 -4.698 1.00 95.12 72 PHE A N 1
ATOM 567 C CA . PHE A 1 72 ? -8.782 1.632 -5.584 1.00 95.12 72 PHE A CA 1
ATOM 568 C C . PHE A 1 72 ? -9.339 2.783 -6.428 1.00 95.12 72 PHE A C 1
ATOM 570 O O . PHE A 1 72 ? -10.370 2.649 -7.088 1.00 95.12 72 PHE A O 1
ATOM 577 N N . GLY A 1 73 ? -8.626 3.907 -6.428 1.00 94.88 73 GLY A N 1
ATOM 578 C CA . GLY A 1 73 ? -8.937 5.099 -7.204 1.00 94.88 73 GLY A CA 1
ATOM 579 C C . GLY A 1 73 ? -8.135 5.154 -8.501 1.00 94.88 73 GLY A C 1
ATOM 580 O O . GLY A 1 73 ? -6.900 5.096 -8.498 1.00 94.88 73 GLY A O 1
ATOM 581 N N . TRP A 1 74 ? -8.857 5.308 -9.607 1.00 94.44 74 TRP A N 1
ATOM 582 C CA . TRP A 1 74 ? -8.311 5.309 -10.959 1.00 94.44 74 TRP A CA 1
ATOM 583 C C . TRP A 1 74 ? -8.503 6.667 -11.624 1.00 94.44 74 TRP A C 1
ATOM 585 O O . TRP A 1 74 ? -9.560 7.287 -11.507 1.00 94.44 74 TRP A O 1
ATOM 595 N N . ASN A 1 75 ? -7.492 7.105 -12.366 1.00 92.19 75 ASN A N 1
ATOM 596 C CA . ASN A 1 75 ? -7.576 8.246 -13.265 1.00 92.19 75 ASN A CA 1
ATOM 597 C C . ASN A 1 75 ? -7.313 7.761 -14.689 1.00 92.19 75 ASN A C 1
ATOM 599 O O . ASN A 1 75 ? -6.172 7.447 -15.048 1.00 92.19 75 ASN A O 1
ATOM 603 N N . LYS A 1 76 ? -8.377 7.673 -15.495 1.00 88.19 76 LYS A N 1
ATOM 604 C CA . LYS A 1 76 ? -8.360 6.944 -16.774 1.00 88.19 76 LYS A CA 1
ATOM 605 C C . LYS A 1 76 ? -7.865 5.511 -16.518 1.00 88.19 76 LYS A C 1
ATOM 607 O O . LYS A 1 76 ? -8.435 4.824 -15.680 1.00 88.19 76 LYS A O 1
ATOM 612 N N . ASP A 1 77 ? -6.760 5.105 -17.138 1.00 87.44 77 ASP A N 1
ATOM 613 C CA . ASP A 1 77 ? -6.170 3.769 -16.982 1.00 87.44 77 ASP A CA 1
ATOM 614 C C . ASP A 1 77 ? -5.034 3.707 -15.949 1.00 87.44 77 ASP A C 1
ATOM 616 O O . ASP A 1 77 ? -4.252 2.750 -15.939 1.00 87.44 77 ASP A O 1
ATOM 620 N N . LYS A 1 78 ? -4.873 4.747 -15.121 1.00 90.38 78 LYS A N 1
ATOM 621 C CA . LYS A 1 78 ? -3.787 4.847 -14.139 1.00 90.38 78 LYS A CA 1
ATOM 622 C C . LYS A 1 78 ? -4.314 4.651 -12.727 1.00 90.38 78 LYS A C 1
ATOM 624 O O . LYS A 1 78 ? -5.160 5.413 -12.265 1.00 90.38 78 LYS A O 1
ATOM 629 N N . LEU A 1 79 ? -3.753 3.668 -12.031 1.00 94.25 79 LEU A N 1
ATOM 630 C CA . LEU A 1 79 ? -3.996 3.447 -10.613 1.00 94.25 79 LEU A CA 1
ATOM 631 C C . LEU A 1 79 ? -3.278 4.518 -9.780 1.00 94.25 79 LEU A C 1
ATOM 633 O O . LEU A 1 79 ? -2.047 4.517 -9.688 1.00 94.25 79 LEU A O 1
ATOM 637 N N . GLU A 1 80 ? -4.028 5.445 -9.184 1.00 95.25 80 GLU A N 1
ATOM 638 C CA . GLU A 1 80 ? -3.459 6.622 -8.511 1.00 95.25 80 GLU A CA 1
ATOM 639 C C . GLU A 1 80 ? -3.559 6.575 -6.995 1.00 95.25 80 GLU A C 1
ATOM 641 O O . GLU A 1 80 ? -2.656 7.067 -6.316 1.00 95.25 80 GLU A O 1
ATOM 646 N N . THR A 1 81 ? -4.639 6.023 -6.452 1.00 96.88 81 THR A N 1
ATOM 647 C CA . THR A 1 81 ? -4.891 6.039 -5.011 1.00 96.88 81 THR A CA 1
ATOM 648 C C . THR A 1 81 ? -5.546 4.749 -4.542 1.00 96.88 81 THR A C 1
ATOM 650 O O . THR A 1 81 ? -6.049 3.950 -5.329 1.00 96.88 81 THR A O 1
ATOM 653 N N . CYS A 1 82 ? -5.523 4.536 -3.235 1.00 96.19 82 CYS A N 1
ATOM 654 C CA . CYS A 1 82 ? -6.312 3.527 -2.558 1.00 96.19 82 CYS A CA 1
ATOM 655 C C . CYS A 1 82 ? -6.893 4.142 -1.291 1.00 96.19 82 CYS A C 1
ATOM 657 O O . CYS A 1 82 ? -6.157 4.675 -0.459 1.00 96.19 82 CYS A O 1
ATOM 659 N N . LYS A 1 83 ? -8.212 4.108 -1.154 1.00 96.69 83 LYS A N 1
ATOM 660 C CA . LYS A 1 83 ? -8.895 4.484 0.073 1.00 96.69 83 LYS A CA 1
ATOM 661 C C . LYS A 1 83 ? -9.034 3.242 0.937 1.00 96.69 83 LYS A C 1
ATOM 663 O O . LYS A 1 83 ? -9.541 2.225 0.470 1.00 96.69 83 LYS A O 1
ATOM 668 N N . ILE A 1 84 ? -8.620 3.349 2.193 1.00 95.69 84 ILE A N 1
ATOM 669 C CA . ILE A 1 84 ? -8.886 2.322 3.197 1.00 95.69 84 ILE A CA 1
ATOM 670 C C . ILE A 1 84 ? -9.852 2.867 4.241 1.00 95.69 84 ILE A C 1
ATOM 672 O O . ILE A 1 84 ? -9.707 4.006 4.695 1.00 95.69 84 ILE A O 1
ATOM 676 N N . SER A 1 85 ? -10.848 2.062 4.597 1.00 94.88 85 SER A N 1
ATOM 677 C CA . SER A 1 85 ? -11.909 2.429 5.536 1.00 94.88 85 SER A CA 1
ATOM 678 C C . SER A 1 85 ? -12.056 1.358 6.611 1.00 94.88 85 SER A C 1
ATOM 680 O O . SER A 1 85 ? -12.015 0.165 6.312 1.00 94.88 85 SER A O 1
ATOM 682 N N . SER A 1 86 ? -12.246 1.781 7.858 1.00 93.25 86 SER A N 1
ATOM 683 C CA . SER A 1 86 ? -12.499 0.881 8.982 1.00 93.25 86 SER A CA 1
ATOM 684 C C . SER A 1 86 ? -13.942 1.020 9.453 1.00 93.25 86 SER A C 1
ATOM 686 O O . SER A 1 86 ? -14.488 2.121 9.477 1.00 93.25 86 SER A O 1
ATOM 688 N N . LYS A 1 87 ? -14.546 -0.102 9.854 1.00 91.88 87 LYS A N 1
ATOM 689 C CA . LYS A 1 87 ? -15.863 -0.141 10.513 1.00 91.88 87 LYS A CA 1
ATOM 690 C C . LYS A 1 87 ? -15.774 -0.042 12.039 1.00 91.88 87 LYS A C 1
ATOM 692 O O . LYS A 1 87 ? -16.796 -0.120 12.707 1.00 91.88 87 LYS A O 1
ATOM 697 N N . LEU A 1 88 ? -14.561 0.054 12.586 1.00 90.81 88 LEU A N 1
ATOM 698 C CA . LEU A 1 88 ? -14.340 0.199 14.022 1.00 90.81 88 LEU A CA 1
ATOM 699 C C . LEU A 1 88 ? -14.709 1.613 14.479 1.00 90.81 88 LEU A C 1
ATOM 701 O O . LEU A 1 88 ? -14.634 2.567 13.705 1.00 90.81 88 LEU A O 1
ATOM 705 N N . GLU A 1 89 ? -15.030 1.761 15.760 1.00 89.56 89 GLU A N 1
ATOM 706 C CA . GLU A 1 89 ? -15.401 3.043 16.362 1.00 89.56 89 GLU A CA 1
ATOM 707 C C . GLU A 1 89 ? -14.626 3.293 17.669 1.00 89.56 89 GLU A C 1
ATOM 709 O O . GLU A 1 89 ? -14.013 2.388 18.242 1.00 89.56 89 GLU A O 1
ATOM 714 N N . GLY A 1 90 ? -14.603 4.550 18.122 1.00 88.81 90 GLY A N 1
ATOM 715 C CA . GLY A 1 90 ? -14.027 4.953 19.411 1.00 88.81 90 GLY A CA 1
ATOM 716 C C . GLY A 1 90 ? -12.558 4.553 19.627 1.00 88.81 90 GLY A C 1
ATOM 717 O O . GLY A 1 90 ? -11.680 4.788 18.787 1.00 88.81 90 GLY A O 1
ATOM 718 N N . ASP A 1 91 ? -12.277 3.957 20.786 1.00 91.25 91 ASP A N 1
ATOM 719 C CA . ASP A 1 91 ? -10.924 3.561 21.194 1.00 91.25 91 ASP A CA 1
ATOM 720 C C . ASP A 1 91 ? -10.333 2.456 20.312 1.00 91.25 91 ASP A C 1
ATOM 722 O O . ASP A 1 91 ? -9.116 2.402 20.110 1.00 91.25 91 ASP A O 1
ATOM 726 N N . GLU A 1 92 ? -11.171 1.570 19.770 1.00 91.00 92 GLU A N 1
ATOM 727 C CA . GLU A 1 92 ? -10.722 0.489 18.889 1.00 91.00 92 GLU A CA 1
ATOM 728 C C . GLU A 1 92 ? -10.248 1.035 17.547 1.00 91.00 92 GLU A C 1
ATOM 730 O O . GLU A 1 92 ? -9.173 0.654 17.077 1.00 91.00 92 GLU A O 1
ATOM 735 N N . LEU A 1 93 ? -10.980 2.003 16.986 1.00 89.94 93 LEU A N 1
ATOM 736 C CA . LEU A 1 93 ? -10.569 2.730 15.786 1.00 89.94 93 LEU A CA 1
ATOM 737 C C . LEU A 1 93 ? -9.216 3.419 16.000 1.00 89.94 93 LEU A C 1
ATOM 739 O O . LEU A 1 93 ? -8.308 3.322 15.173 1.00 89.94 93 LEU A O 1
ATOM 743 N N . THR A 1 94 ? -9.044 4.059 17.156 1.00 90.50 94 THR A N 1
ATOM 744 C CA . THR A 1 94 ? -7.788 4.722 17.523 1.00 90.50 94 THR A CA 1
ATOM 745 C C . THR A 1 94 ? -6.633 3.726 17.648 1.00 90.50 94 THR A C 1
ATOM 747 O O . THR A 1 94 ? -5.540 3.964 17.125 1.00 90.50 94 THR A O 1
ATOM 750 N N . LYS A 1 95 ? -6.847 2.577 18.299 1.00 92.88 95 LYS A N 1
ATOM 751 C CA . LYS A 1 95 ? -5.838 1.507 18.411 1.00 92.88 95 LYS A CA 1
ATOM 752 C C . LYS A 1 95 ? -5.474 0.924 17.047 1.00 92.88 95 LYS A C 1
ATOM 754 O O . LYS A 1 95 ? -4.287 0.706 16.786 1.00 92.88 95 LYS A O 1
ATOM 759 N N . HIS A 1 96 ? -6.463 0.713 16.183 1.00 92.25 96 HIS A N 1
ATOM 760 C CA . HIS A 1 96 ? -6.277 0.218 14.822 1.00 92.25 96 HIS A CA 1
ATOM 761 C C . HIS A 1 96 ? -5.411 1.166 13.993 1.00 92.25 96 HIS A C 1
ATOM 763 O O . HIS A 1 96 ? -4.347 0.768 13.514 1.00 92.25 96 HIS A O 1
ATOM 769 N N . TRP A 1 97 ? -5.764 2.450 13.922 1.00 92.25 97 TRP A N 1
ATOM 770 C CA . TRP A 1 97 ? -4.955 3.432 13.193 1.00 92.25 97 TRP A CA 1
ATOM 771 C C . TRP A 1 97 ? -3.552 3.592 13.777 1.00 92.25 97 TRP A C 1
ATOM 773 O O . TRP A 1 97 ? -2.579 3.677 13.027 1.00 92.25 97 TRP A O 1
ATOM 783 N N . ASN A 1 98 ? -3.408 3.543 15.103 1.00 93.25 98 ASN A N 1
ATOM 784 C CA . ASN A 1 98 ? -2.096 3.561 15.749 1.00 93.25 98 ASN A CA 1
ATOM 785 C C . ASN A 1 98 ? -1.244 2.334 15.393 1.00 93.25 98 ASN A C 1
ATOM 787 O O . ASN A 1 98 ? -0.023 2.456 15.256 1.00 93.25 98 ASN A O 1
ATOM 791 N N . LYS A 1 99 ? -1.853 1.153 15.228 1.00 94.44 99 LYS A N 1
ATOM 792 C CA . LYS A 1 99 ? -1.164 -0.058 14.757 1.00 94.44 99 LYS A CA 1
ATOM 793 C C . LYS A 1 99 ? -0.639 0.146 13.334 1.00 94.44 99 LYS A C 1
ATOM 795 O O . LYS A 1 99 ? 0.548 -0.088 13.099 1.00 94.44 99 LYS A O 1
ATOM 800 N N . LEU A 1 100 ? -1.478 0.638 12.421 1.00 94.00 100 LEU A N 1
ATOM 801 C CA . LEU A 1 100 ? -1.082 0.909 11.032 1.00 94.00 100 LEU A CA 1
ATOM 802 C C . LEU A 1 100 ? -0.003 1.997 10.947 1.00 94.00 100 LEU A C 1
ATOM 804 O O . LEU A 1 100 ? 0.987 1.839 10.233 1.00 94.00 100 LEU A O 1
ATOM 808 N N . TYR A 1 101 ? -0.126 3.059 11.743 1.00 92.88 101 TYR A N 1
ATOM 809 C CA . TYR A 1 101 ? 0.874 4.123 11.825 1.00 92.88 101 TYR A CA 1
ATOM 810 C C . TYR A 1 101 ? 2.234 3.608 12.319 1.00 92.88 101 TYR A C 1
ATOM 812 O O . TYR A 1 101 ? 3.273 3.901 11.722 1.00 92.88 101 TYR A O 1
ATOM 820 N N . LYS A 1 102 ? 2.253 2.783 13.374 1.00 94.94 102 LYS A N 1
ATOM 821 C CA . LYS A 1 102 ? 3.490 2.155 13.872 1.00 94.94 102 LYS A CA 1
ATOM 822 C C . LYS A 1 102 ? 4.133 1.252 12.823 1.00 94.94 102 LYS A C 1
ATOM 824 O O . LYS A 1 102 ? 5.360 1.254 12.708 1.00 94.94 102 LYS A O 1
ATOM 829 N N . HIS A 1 103 ? 3.334 0.502 12.065 1.00 93.94 103 HIS A N 1
ATOM 830 C CA . HIS A 1 103 ? 3.829 -0.293 10.938 1.00 93.94 103 HIS A CA 1
ATOM 831 C C . HIS A 1 103 ? 4.479 0.601 9.879 1.00 93.94 103 HIS A C 1
ATOM 833 O O . HIS A 1 103 ? 5.652 0.414 9.565 1.00 93.94 103 HIS A O 1
ATOM 839 N N . ALA A 1 104 ? 3.791 1.662 9.449 1.00 92.94 104 ALA A N 1
ATOM 840 C CA . ALA A 1 104 ? 4.310 2.626 8.480 1.00 92.94 104 ALA A CA 1
ATOM 841 C C . ALA A 1 104 ? 5.662 3.233 8.898 1.00 92.94 104 ALA A C 1
ATOM 843 O O . ALA A 1 104 ? 6.584 3.343 8.085 1.00 92.94 104 ALA A O 1
ATOM 844 N N . LEU A 1 105 ? 5.804 3.599 10.178 1.00 92.50 105 LEU A N 1
ATOM 845 C CA . LEU A 1 105 ? 7.061 4.112 10.729 1.00 92.50 105 LEU A CA 1
ATOM 846 C C . LEU A 1 105 ? 8.184 3.072 10.685 1.00 92.50 105 LEU A C 1
ATOM 848 O O . LEU A 1 105 ? 9.318 3.409 10.336 1.00 92.50 105 LEU A O 1
ATOM 852 N N . ARG A 1 106 ? 7.885 1.811 11.018 1.00 92.19 106 ARG A N 1
ATOM 853 C CA . ARG A 1 106 ? 8.860 0.714 10.949 1.00 92.19 106 ARG A CA 1
ATOM 854 C C . ARG A 1 106 ? 9.302 0.461 9.513 1.00 92.19 106 ARG A C 1
ATOM 856 O O . ARG A 1 106 ? 10.505 0.406 9.274 1.00 92.19 106 ARG A O 1
ATOM 863 N N . THR A 1 107 ? 8.369 0.388 8.566 1.00 90.75 107 THR A N 1
ATOM 864 C CA . THR A 1 107 ? 8.675 0.207 7.140 1.00 90.75 107 THR A CA 1
ATOM 865 C C . THR A 1 107 ? 9.550 1.343 6.623 1.00 90.75 107 THR A C 1
ATOM 867 O O . THR A 1 107 ? 10.614 1.089 6.060 1.00 90.75 107 THR A O 1
ATOM 870 N N . LYS A 1 108 ? 9.196 2.600 6.923 1.00 88.06 108 LYS A N 1
ATOM 871 C CA . LYS A 1 108 ? 10.021 3.764 6.565 1.00 88.06 108 LYS A CA 1
ATOM 872 C C . LYS A 1 108 ? 11.435 3.669 7.149 1.00 88.06 108 LYS A C 1
ATOM 874 O O . LYS A 1 108 ? 12.397 3.956 6.441 1.00 88.06 108 LYS A O 1
ATOM 879 N N . LYS A 1 109 ? 11.578 3.241 8.408 1.00 87.31 109 LYS A N 1
ATOM 880 C CA . LYS A 1 109 ? 12.890 3.058 9.047 1.00 87.31 109 LYS A CA 1
ATOM 881 C C . LYS A 1 109 ? 13.714 1.965 8.357 1.00 87.31 109 LYS A C 1
ATOM 883 O O . LYS A 1 109 ? 14.882 2.206 8.063 1.00 87.31 109 LYS A O 1
ATOM 888 N N . ARG A 1 110 ? 13.119 0.809 8.037 1.00 84.31 110 ARG A N 1
ATOM 889 C CA . ARG A 1 110 ? 13.806 -0.261 7.287 1.00 84.31 110 ARG A CA 1
ATOM 890 C C . ARG A 1 110 ? 14.293 0.240 5.930 1.00 84.31 110 ARG A C 1
ATOM 892 O O . ARG A 1 110 ? 15.462 0.073 5.608 1.00 84.31 110 ARG A O 1
ATOM 899 N N . MET A 1 111 ? 13.442 0.949 5.186 1.00 79.25 111 MET A N 1
ATOM 900 C CA . MET A 1 111 ? 13.818 1.535 3.894 1.00 79.25 111 MET A CA 1
ATOM 901 C C . MET A 1 111 ? 15.035 2.464 4.001 1.00 79.25 111 MET A C 1
ATOM 903 O O . MET A 1 111 ? 15.889 2.448 3.123 1.00 79.25 111 MET A O 1
ATOM 907 N N . THR A 1 112 ? 15.138 3.257 5.073 1.00 74.00 112 THR A N 1
ATOM 908 C CA . THR A 1 112 ? 16.304 4.132 5.293 1.00 74.00 112 THR A CA 1
ATOM 909 C C . THR A 1 112 ? 17.563 3.386 5.729 1.00 74.00 112 THR A C 1
ATOM 911 O O . THR A 1 112 ? 18.659 3.882 5.503 1.00 74.00 112 THR A O 1
ATOM 914 N N . GLN A 1 113 ? 17.424 2.211 6.347 1.00 69.12 113 GLN A N 1
ATOM 915 C CA . GLN A 1 113 ? 18.549 1.407 6.836 1.00 69.12 113 GLN A CA 1
ATOM 916 C C . GLN A 1 113 ? 19.161 0.507 5.756 1.00 69.12 113 GLN A C 1
ATOM 918 O O . GLN A 1 113 ? 20.325 0.151 5.869 1.00 69.12 113 GLN A O 1
ATOM 923 N N . HIS A 1 114 ? 18.415 0.177 4.699 1.00 58.16 114 HIS A N 1
ATOM 924 C CA . HIS A 1 114 ? 18.927 -0.587 3.554 1.00 58.16 114 HIS A CA 1
ATOM 925 C C . HIS A 1 114 ? 19.729 0.256 2.546 1.00 58.16 114 HIS A C 1
ATOM 927 O O . HIS A 1 114 ? 20.206 -0.279 1.547 1.00 58.16 114 HIS A O 1
ATOM 933 N N . PHE A 1 115 ? 19.906 1.558 2.797 1.00 56.56 115 PHE A N 1
ATOM 934 C CA . PHE A 1 115 ? 20.832 2.401 2.041 1.00 56.56 115 PHE A CA 1
ATOM 935 C C . PHE A 1 115 ? 22.244 2.236 2.619 1.00 56.56 115 PHE A C 1
ATOM 937 O O . PHE A 1 115 ? 22.717 3.051 3.412 1.00 56.56 115 PHE A O 1
ATOM 944 N N . ASP A 1 116 ? 22.887 1.130 2.262 1.00 57.72 116 ASP A N 1
ATOM 945 C CA . ASP A 1 116 ? 24.272 0.855 2.627 1.00 57.72 116 ASP A CA 1
ATOM 946 C C . ASP A 1 116 ? 25.192 1.742 1.775 1.00 57.72 116 ASP A C 1
ATOM 948 O O . ASP A 1 116 ? 25.423 1.478 0.591 1.00 57.72 116 ASP A O 1
ATOM 952 N N . LYS A 1 117 ? 25.644 2.863 2.353 1.00 61.00 117 LYS A N 1
ATOM 953 C CA . LYS A 1 117 ? 26.533 3.815 1.669 1.00 61.00 117 LYS A CA 1
ATOM 954 C C . LYS A 1 117 ? 27.806 3.137 1.171 1.00 61.00 117 LYS A C 1
ATOM 956 O O . LYS A 1 117 ? 28.322 3.554 0.135 1.00 61.00 117 LYS A O 1
ATOM 961 N N . ASP A 1 118 ? 28.269 2.100 1.858 1.00 63.50 118 ASP A N 1
ATOM 962 C CA . ASP A 1 118 ? 29.508 1.415 1.514 1.00 63.50 118 ASP A CA 1
ATOM 963 C C . ASP A 1 118 ? 29.305 0.577 0.246 1.00 63.50 118 ASP A C 1
ATOM 965 O O . ASP A 1 118 ? 30.088 0.697 -0.691 1.00 63.50 118 ASP A O 1
ATOM 969 N N . LYS A 1 119 ? 28.171 -0.128 0.116 1.00 64.50 119 LYS A N 1
ATOM 970 C CA . LYS A 1 119 ? 27.809 -0.833 -1.132 1.00 64.50 119 LYS A CA 1
ATOM 971 C C . LYS A 1 119 ? 27.553 0.094 -2.311 1.00 64.50 119 LYS A C 1
ATOM 973 O O . LYS A 1 119 ? 27.841 -0.260 -3.450 1.00 64.50 119 LYS A O 1
ATOM 978 N N . VAL A 1 120 ? 26.986 1.274 -2.064 1.00 64.81 120 VAL A N 1
ATOM 979 C CA . VAL A 1 120 ? 26.821 2.290 -3.115 1.00 64.81 120 VAL A CA 1
ATOM 980 C C . VAL A 1 120 ? 28.192 2.769 -3.591 1.00 64.81 120 VAL A C 1
ATOM 982 O O . VAL A 1 120 ? 28.407 2.886 -4.793 1.00 64.81 120 VAL A O 1
ATOM 985 N N . THR A 1 121 ? 29.124 2.987 -2.664 1.00 65.44 121 THR A N 1
ATOM 986 C CA . THR A 1 121 ? 30.504 3.386 -2.973 1.00 65.44 121 THR A CA 1
ATOM 987 C C . THR A 1 121 ? 31.237 2.288 -3.749 1.00 65.44 121 THR A C 1
ATOM 989 O O . THR A 1 121 ? 31.792 2.578 -4.802 1.00 65.44 121 THR A O 1
ATOM 992 N N . GLU A 1 122 ? 31.123 1.025 -3.333 1.00 67.69 122 GLU A N 1
ATOM 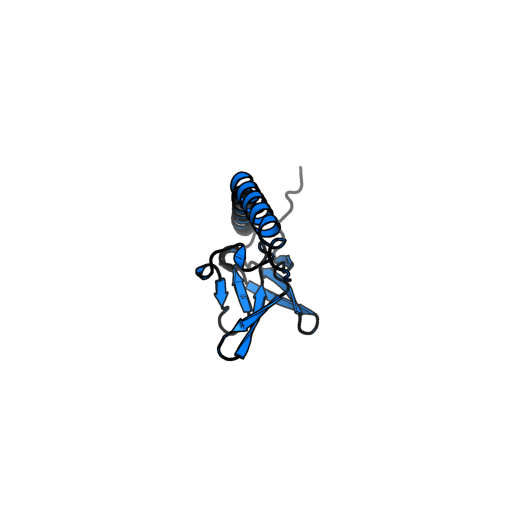993 C CA . GLU A 1 122 ? 31.662 -0.145 -4.044 1.00 67.69 122 GLU A CA 1
ATOM 994 C C . GLU A 1 122 ? 31.097 -0.271 -5.474 1.00 67.69 122 GLU A C 1
ATOM 996 O O . GLU A 1 122 ? 31.829 -0.536 -6.428 1.00 67.69 122 GLU A O 1
ATOM 1001 N N . LEU A 1 123 ? 29.796 -0.021 -5.665 1.00 67.31 123 LEU A N 1
ATOM 1002 C CA . LEU A 1 123 ? 29.177 -0.024 -6.994 1.00 67.31 123 LEU A CA 1
ATOM 1003 C C . LEU A 1 123 ? 29.729 1.103 -7.884 1.00 67.31 123 LEU A C 1
ATOM 1005 O O . LEU A 1 123 ? 29.982 0.885 -9.069 1.00 67.31 123 LEU A O 1
ATOM 1009 N N . PHE A 1 124 ? 29.928 2.300 -7.321 1.00 67.56 124 PHE A N 1
ATOM 1010 C CA . PHE A 1 124 ? 30.532 3.431 -8.031 1.00 67.56 124 PHE A CA 1
ATOM 1011 C C . PHE A 1 124 ? 32.003 3.178 -8.380 1.00 67.56 124 PHE A C 1
ATOM 1013 O O . PHE A 1 124 ? 32.428 3.538 -9.478 1.00 67.56 124 PHE A O 1
ATOM 1020 N N . GLU A 1 125 ? 32.767 2.537 -7.496 1.00 72.50 125 GLU A N 1
ATOM 1021 C CA . GLU A 1 125 ? 34.155 2.140 -7.753 1.00 72.50 125 GLU A CA 1
ATOM 1022 C C . GLU A 1 125 ? 34.240 1.092 -8.871 1.00 72.50 125 GLU A C 1
ATOM 1024 O O . GLU A 1 125 ? 35.042 1.240 -9.794 1.00 72.50 125 GLU A O 1
ATOM 1029 N N . ASN A 1 126 ? 33.347 0.098 -8.873 1.00 64.81 126 ASN A N 1
ATOM 1030 C CA . ASN A 1 126 ? 33.280 -0.917 -9.929 1.00 64.81 126 ASN A CA 1
ATOM 1031 C C . ASN A 1 126 ? 32.855 -0.333 -11.290 1.00 64.81 126 ASN A C 1
ATOM 1033 O O . ASN A 1 126 ? 33.442 -0.670 -12.317 1.00 64.81 126 ASN A O 1
ATOM 1037 N N . LEU A 1 127 ? 31.911 0.613 -11.316 1.0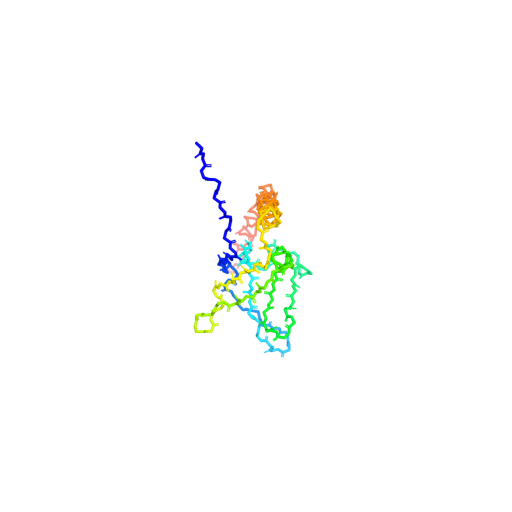0 61.00 127 LEU A N 1
ATOM 1038 C CA . LEU A 1 127 ? 31.515 1.325 -12.542 1.00 61.00 127 LEU A CA 1
ATOM 1039 C C . LEU A 1 127 ? 32.643 2.207 -13.121 1.00 61.00 127 LEU A C 1
ATOM 1041 O O . LEU A 1 127 ? 32.754 2.362 -14.341 1.00 61.00 127 LEU A O 1
ATOM 1045 N N . GLN A 1 128 ? 33.505 2.778 -12.272 1.00 57.88 128 GLN A N 1
ATOM 1046 C CA . GLN A 1 128 ? 34.691 3.528 -12.717 1.00 57.88 128 GLN A CA 1
ATOM 1047 C C . GLN A 1 128 ? 35.797 2.629 -13.294 1.00 57.88 128 GLN A C 1
ATOM 1049 O O . GLN A 1 128 ? 36.626 3.099 -14.076 1.00 57.88 128 GLN A O 1
ATOM 1054 N N . LEU A 1 129 ? 35.834 1.346 -12.926 1.00 53.56 129 LEU A N 1
ATOM 1055 C CA . LEU A 1 129 ? 36.791 0.383 -13.475 1.00 53.56 129 LEU A CA 1
ATOM 1056 C C . LEU A 1 129 ? 36.403 -0.074 -14.892 1.00 53.56 129 LEU A C 1
ATOM 1058 O O . LEU A 1 129 ? 37.287 -0.223 -15.738 1.00 53.56 129 LEU A O 1
ATOM 1062 N N . ASP A 1 130 ? 35.109 -0.213 -15.188 1.00 51.81 130 ASP A N 1
ATOM 1063 C CA . ASP A 1 130 ? 34.624 -0.631 -16.515 1.00 51.81 130 ASP A CA 1
ATOM 1064 C C . ASP A 1 130 ? 34.765 0.463 -17.590 1.00 51.81 130 ASP A C 1
ATOM 1066 O O . 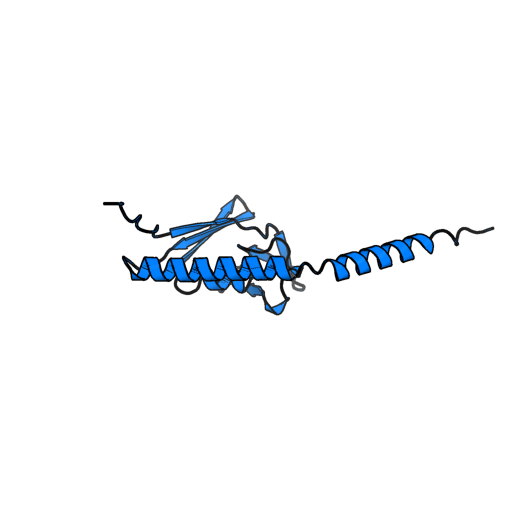ASP A 1 130 ? 35.031 0.177 -18.760 1.00 51.81 130 ASP A O 1
ATOM 1070 N N . THR A 1 131 ? 34.694 1.737 -17.198 1.00 49.69 131 THR A N 1
ATOM 1071 C CA . THR A 1 131 ? 34.932 2.879 -18.104 1.00 49.69 131 THR A CA 1
ATOM 1072 C C . THR A 1 131 ? 36.402 3.065 -18.482 1.00 49.69 131 THR A C 1
ATOM 1074 O O . THR A 1 131 ? 36.692 3.728 -19.470 1.00 49.69 131 THR A O 1
ATOM 1077 N N . LYS A 1 132 ? 37.344 2.442 -17.762 1.00 50.34 132 LYS A N 1
ATOM 1078 C CA . LYS A 1 132 ? 38.779 2.476 -18.100 1.00 50.34 132 LYS A CA 1
ATOM 1079 C C . LYS A 1 132 ? 39.232 1.338 -19.020 1.00 50.34 132 LYS A C 1
ATOM 1081 O O . LYS A 1 132 ? 40.357 1.379 -19.506 1.00 50.34 132 LYS A O 1
ATOM 1086 N N . LYS A 1 133 ? 38.394 0.322 -19.260 1.00 48.66 133 LYS A N 1
ATOM 1087 C CA . LYS A 1 133 ? 38.713 -0.811 -20.154 1.00 48.66 133 LYS A CA 1
ATOM 1088 C C . LYS A 1 133 ? 38.156 -0.672 -21.575 1.00 48.66 133 LYS A C 1
ATOM 1090 O O . LYS A 1 133 ? 38.449 -1.525 -22.405 1.00 48.66 133 LYS A O 1
ATOM 1095 N N . SER A 1 134 ? 37.381 0.373 -21.866 1.00 44.75 134 SER A N 1
ATOM 1096 C CA . SER A 1 134 ? 36.770 0.593 -23.188 1.00 44.75 134 SER A CA 1
ATOM 1097 C C . SER A 1 134 ? 37.564 1.517 -24.125 1.00 44.75 134 SER A C 1
ATOM 1099 O O . SER A 1 134 ? 37.166 1.663 -25.273 1.00 44.75 134 SER A O 1
ATOM 1101 N N . ASP A 1 135 ? 38.718 2.048 -23.698 1.00 47.47 135 ASP A N 1
ATOM 1102 C CA . ASP A 1 135 ? 39.574 2.928 -24.522 1.00 47.47 135 ASP A CA 1
ATOM 1103 C C . ASP A 1 135 ? 40.778 2.217 -25.179 1.00 47.47 135 ASP A C 1
ATOM 1105 O O . ASP A 1 135 ? 41.677 2.866 -25.711 1.00 47.47 135 ASP A O 1
ATOM 1109 N N . SER A 1 136 ? 40.830 0.880 -25.184 1.00 53.12 136 SER A N 1
ATOM 1110 C CA . SER A 1 136 ? 41.942 0.128 -25.795 1.00 53.12 136 SER A CA 1
ATOM 1111 C C . SER A 1 136 ? 41.504 -0.896 -26.838 1.00 53.12 136 SER A C 1
ATOM 1113 O O . SER A 1 136 ? 42.030 -2.008 -26.890 1.00 53.12 136 SER A O 1
ATOM 1115 N N . SER A 1 137 ? 40.550 -0.538 -27.698 1.00 51.97 137 SER A N 1
ATOM 1116 C CA . SER A 1 137 ? 40.280 -1.281 -28.936 1.00 51.97 137 SER A CA 1
ATOM 1117 C C . SER A 1 137 ? 39.669 -0.374 -30.004 1.00 51.97 137 SER A C 1
ATOM 1119 O O . SER A 1 137 ? 38.461 -0.383 -30.223 1.00 51.97 137 SER A O 1
ATOM 1121 N N . GLN A 1 138 ? 40.517 0.393 -30.692 1.00 39.66 138 GLN A N 1
ATOM 1122 C CA . GLN A 1 138 ? 40.254 0.767 -32.080 1.00 39.66 138 GLN A CA 1
ATOM 1123 C C . GLN A 1 138 ? 41.575 0.835 -32.863 1.00 39.66 138 GLN A C 1
ATOM 1125 O O . GLN A 1 138 ? 42.294 1.826 -32.841 1.00 39.66 138 GLN A O 1
ATOM 1130 N N . ASP A 1 139 ? 41.892 -0.341 -33.404 1.00 38.97 139 ASP A N 1
ATOM 1131 C CA . ASP A 1 139 ? 42.581 -0.716 -34.643 1.00 38.97 139 ASP A CA 1
ATOM 1132 C C . ASP A 1 139 ? 43.449 0.271 -35.453 1.00 38.97 139 ASP A C 1
ATOM 1134 O O . ASP A 1 139 ? 43.031 1.373 -35.807 1.00 38.97 139 ASP A O 1
ATOM 1138 N N . CYS A 1 140 ? 44.553 -0.341 -35.917 1.00 37.06 140 CYS A N 1
ATOM 1139 C CA . CYS A 1 140 ? 45.333 -0.134 -37.150 1.00 37.06 140 CYS A CA 1
ATOM 1140 C C . CYS A 1 140 ? 46.422 0.947 -37.191 1.00 37.06 140 CYS A C 1
ATOM 1142 O O . CYS A 1 140 ? 46.115 2.154 -37.268 1.00 37.06 140 CYS A O 1
#

Sequence (140 aa):
MSKEAVPPSSILIPNKAKFKLKTSDNHVLDVFSAFYKHPAMINEDGWTLMKGMKVMVDVDTMFFFEGNETEFGWNKDKLETCKISSKLEGDELTKHWNKLYKHALRTKKRMTQHFDKDKVTELFENLQLDTKKSDSSQDC